Protein AF-A0A961JMU9-F1 (afdb_monomer)

Foldseek 3Di:
DDCVQKDWDFAPLVVVDDDPPDDPVSVCCSVPDDDDDQFWGWTWMARNNPDRDIDTDIDHD

Structure (mmCIF, N/CA/C/O backbone):
data_AF-A0A961JMU9-F1
#
_entry.id   AF-A0A961JMU9-F1
#
loop_
_atom_site.group_PDB
_atom_site.id
_atom_site.type_symbol
_atom_site.label_atom_id
_atom_site.label_alt_id
_atom_site.label_comp_id
_atom_site.label_asym_id
_atom_site.label_entity_id
_atom_site.label_seq_id
_atom_site.pdbx_PDB_ins_code
_atom_site.Cartn_x
_atom_site.Cartn_y
_atom_site.Cartn_z
_atom_site.occupancy
_atom_site.B_iso_or_equiv
_atom_site.auth_seq_id
_atom_site.auth_comp_id
_atom_site.auth_asym_id
_atom_site.auth_atom_id
_atom_site.pdbx_PDB_model_num
ATOM 1 N N . ARG A 1 1 ? -12.758 -2.157 15.004 1.00 85.50 1 ARG A N 1
ATOM 2 C CA . ARG A 1 1 ? -11.527 -2.890 15.384 1.00 85.50 1 ARG A CA 1
ATOM 3 C C . ARG A 1 1 ? -10.430 -1.8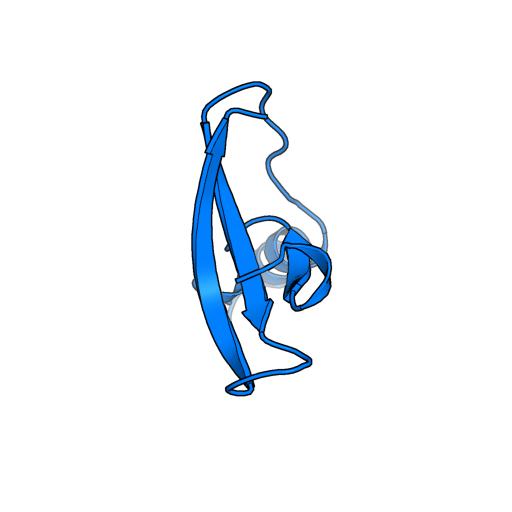57 15.569 1.00 85.50 1 ARG A C 1
ATOM 5 O O . ARG A 1 1 ? -10.536 -0.796 14.957 1.00 85.50 1 ARG A O 1
ATOM 12 N N . ASP A 1 2 ? -9.466 -2.101 16.443 1.00 93.75 2 ASP A N 1
ATOM 13 C CA . ASP A 1 2 ? -8.406 -1.130 16.721 1.00 93.75 2 ASP A CA 1
ATOM 14 C C . ASP A 1 2 ? -7.371 -1.114 15.583 1.00 93.75 2 ASP A C 1
ATOM 16 O O . ASP A 1 2 ? -7.075 -2.156 15.005 1.00 93.75 2 ASP A O 1
ATOM 20 N N . ARG A 1 3 ? -6.796 0.053 15.254 1.00 91.50 3 ARG A N 1
ATOM 21 C CA . ARG A 1 3 ? -5.765 0.181 14.203 1.00 91.50 3 ARG A CA 1
ATOM 22 C C . ARG A 1 3 ? -4.555 -0.722 14.454 1.00 91.50 3 ARG A C 1
ATOM 24 O O . ARG A 1 3 ? -3.940 -1.172 13.497 1.00 91.50 3 ARG A O 1
ATOM 31 N N . ARG A 1 4 ? -4.208 -0.970 15.719 1.00 95.94 4 ARG A N 1
ATOM 32 C CA . ARG A 1 4 ? -3.064 -1.803 16.123 1.00 95.94 4 ARG A CA 1
ATOM 33 C C . ARG A 1 4 ? -3.224 -3.270 15.730 1.00 95.94 4 ARG A C 1
ATOM 35 O O . ARG A 1 4 ? -2.235 -3.984 15.730 1.00 95.94 4 ARG A O 1
ATOM 42 N N . GLU A 1 5 ? -4.433 -3.700 15.370 1.00 96.94 5 GLU A N 1
ATOM 43 C CA . GLU A 1 5 ? -4.667 -5.035 14.813 1.00 96.94 5 GLU 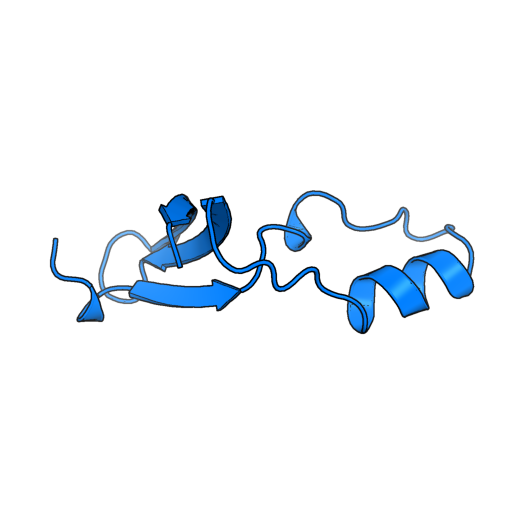A CA 1
ATOM 44 C C . GLU A 1 5 ? -4.180 -5.170 13.355 1.00 96.94 5 GLU A C 1
ATOM 46 O O . GLU A 1 5 ? -4.177 -6.273 12.806 1.00 96.94 5 GLU A O 1
ATOM 51 N N . PHE A 1 6 ? -3.817 -4.056 12.701 1.00 97.56 6 PHE A N 1
ATOM 52 C CA . PHE A 1 6 ? -3.522 -4.004 11.273 1.00 97.56 6 PHE A CA 1
ATOM 53 C C . PHE A 1 6 ? -2.097 -3.532 10.979 1.00 97.56 6 PHE A C 1
ATOM 55 O O . PHE A 1 6 ? -1.621 -2.535 11.526 1.00 97.56 6 PHE A O 1
ATOM 62 N N . TYR A 1 7 ? -1.466 -4.190 10.010 1.00 96.94 7 TYR A N 1
ATOM 63 C CA . TYR A 1 7 ? -0.168 -3.806 9.471 1.00 96.94 7 TYR A CA 1
ATOM 64 C C . T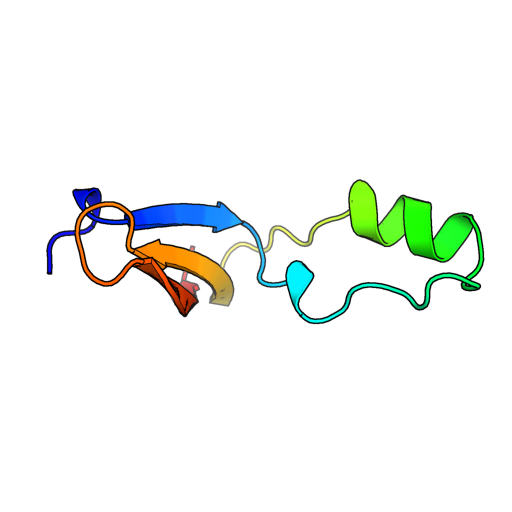YR A 1 7 ? -0.337 -2.971 8.195 1.00 96.94 7 TYR A C 1
ATOM 66 O O . TYR A 1 7 ? -1.043 -3.375 7.266 1.00 96.94 7 TYR A O 1
ATOM 74 N N . TYR A 1 8 ? 0.331 -1.819 8.132 1.00 94.56 8 TYR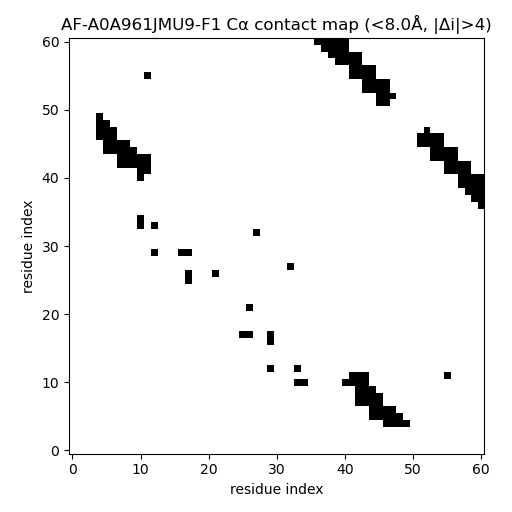 A N 1
ATOM 75 C CA . TYR A 1 8 ? 0.314 -0.923 6.974 1.00 94.56 8 TYR A CA 1
ATOM 76 C C . TYR A 1 8 ? 1.315 -1.371 5.905 1.00 94.56 8 TYR A C 1
ATOM 78 O O . TYR A 1 8 ? 2.488 -1.577 6.213 1.00 94.56 8 TYR A O 1
ATOM 86 N N . ARG A 1 9 ? 0.880 -1.503 4.646 1.00 94.00 9 ARG A N 1
ATOM 87 C CA . ARG A 1 9 ? 1.747 -1.924 3.528 1.00 94.00 9 ARG A CA 1
ATOM 88 C C . ARG A 1 9 ? 2.047 -0.831 2.502 1.00 94.00 9 ARG A C 1
ATOM 90 O O . ARG A 1 9 ? 2.857 -1.074 1.613 1.00 94.00 9 ARG A O 1
ATOM 97 N N . GLY A 1 10 ? 1.471 0.361 2.645 1.00 92.56 10 GLY A N 1
ATOM 98 C CA . GLY A 1 10 ? 1.624 1.446 1.672 1.00 92.56 10 GLY A CA 1
ATOM 99 C C . GLY A 1 10 ? 0.521 1.453 0.620 1.00 92.56 10 GLY A C 1
ATOM 100 O O . GLY A 1 10 ? -0.515 0.811 0.796 1.00 92.56 10 GLY A O 1
ATOM 101 N N . ALA A 1 11 ? 0.773 2.154 -0.486 1.00 92.44 11 ALA A N 1
ATOM 102 C CA . ALA A 1 11 ? -0.140 2.239 -1.620 1.00 92.44 11 ALA A CA 1
ATOM 103 C C . ALA A 1 11 ? -0.592 0.848 -2.100 1.00 92.44 11 ALA A C 1
ATOM 105 O O . ALA A 1 11 ? 0.188 -0.109 -2.117 1.00 92.44 11 ALA A O 1
ATOM 106 N N . ALA A 1 12 ? -1.842 0.737 -2.553 1.00 91.31 12 ALA A N 1
ATOM 107 C CA . ALA A 1 12 ? -2.437 -0.515 -3.030 1.00 91.31 12 ALA A CA 1
ATOM 108 C C . ALA A 1 12 ? -1.910 -1.007 -4.403 1.00 91.31 12 ALA A C 1
ATOM 110 O O . ALA A 1 12 ? -2.640 -1.650 -5.156 1.00 91.31 12 ALA A O 1
ATOM 111 N N . LEU A 1 13 ? -0.634 -0.749 -4.711 1.00 84.62 13 LEU A N 1
ATOM 112 C CA . LEU A 1 13 ? 0.045 -1.103 -5.964 1.00 84.62 13 LEU A CA 1
ATOM 113 C C . LEU A 1 13 ? 0.192 -2.609 -6.173 1.00 84.62 13 LEU A C 1
ATOM 115 O O . LEU A 1 13 ? 0.262 -3.057 -7.306 1.00 84.62 13 LEU A O 1
ATOM 119 N N . ALA A 1 14 ? 0.178 -3.418 -5.109 1.00 80.69 14 ALA A N 1
ATOM 120 C CA . ALA A 1 14 ? 0.262 -4.877 -5.239 1.00 80.69 14 ALA A CA 1
ATOM 121 C C . ALA A 1 14 ? -0.872 -5.484 -6.097 1.00 80.69 14 ALA A C 1
ATOM 123 O O . ALA A 1 14 ? -0.759 -6.620 -6.550 1.00 80.69 14 ALA A O 1
ATOM 124 N N . LEU A 1 15 ? -1.956 -4.733 -6.326 1.00 83.19 15 LEU A N 1
ATOM 125 C CA . LEU A 1 15 ? -3.059 -5.113 -7.211 1.00 83.19 15 LEU A CA 1
ATOM 126 C C . LEU A 1 15 ? -2.740 -4.937 -8.704 1.00 83.19 15 LEU A C 1
ATOM 128 O O . LEU A 1 15 ? -3.465 -5.468 -9.538 1.00 83.19 15 LEU A O 1
ATOM 132 N N . THR A 1 16 ? -1.682 -4.201 -9.043 1.00 89.25 16 THR A N 1
ATOM 133 C CA . THR A 1 16 ? -1.263 -3.880 -10.415 1.00 89.25 16 THR A CA 1
ATOM 134 C C . THR A 1 16 ? 0.125 -4.440 -10.709 1.00 89.25 16 THR A C 1
ATOM 136 O O . THR A 1 16 ? 0.937 -3.795 -11.367 1.00 89.25 16 THR A O 1
ATOM 139 N N . ARG A 1 17 ? 0.427 -5.628 -10.172 1.00 93.19 17 ARG A N 1
ATOM 140 C CA . ARG A 1 17 ? 1.689 -6.319 -10.441 1.00 93.19 17 ARG A CA 1
ATOM 141 C C . ARG A 1 17 ? 1.860 -6.533 -11.957 1.00 93.19 17 ARG A C 1
ATOM 143 O O . ARG A 1 17 ? 0.925 -7.054 -12.567 1.00 93.19 17 ARG A O 1
ATOM 150 N N . PRO A 1 18 ? 3.024 -6.189 -12.538 1.00 95.75 18 PRO A N 1
ATOM 151 C CA . PRO A 1 18 ? 3.313 -6.453 -13.940 1.00 95.75 18 PRO A CA 1
ATOM 152 C C . PRO A 1 18 ? 3.233 -7.941 -14.285 1.00 95.75 18 PRO A C 1
ATOM 154 O O . PRO A 1 18 ? 3.418 -8.812 -13.425 1.00 95.75 18 PRO A O 1
ATOM 157 N N . ASP A 1 19 ? 2.987 -8.215 -15.564 1.00 96.44 19 ASP A N 1
ATOM 158 C CA . ASP A 1 19 ? 3.117 -9.558 -16.121 1.00 96.44 19 ASP A CA 1
ATOM 159 C C . ASP A 1 19 ? 4.549 -10.093 -15.898 1.00 96.44 19 ASP A C 1
ATOM 161 O O . ASP A 1 19 ? 5.504 -9.310 -15.948 1.00 96.44 19 ASP A O 1
ATOM 165 N N . PRO A 1 20 ? 4.737 -11.401 -15.637 1.00 95.94 20 PRO A N 1
ATOM 166 C CA . PRO A 1 20 ? 6.065 -12.007 -15.536 1.00 95.94 20 PRO A CA 1
ATOM 167 C C . PRO A 1 20 ? 7.011 -11.667 -16.696 1.00 95.94 20 PRO A C 1
ATOM 169 O O . PRO A 1 20 ? 8.198 -11.469 -16.450 1.00 95.94 20 PRO A O 1
ATOM 172 N N . GLU A 1 21 ? 6.485 -11.531 -17.914 1.00 97.75 21 GLU A N 1
ATOM 173 C CA . GLU A 1 21 ? 7.243 -11.239 -19.135 1.00 97.75 21 GLU A CA 1
ATOM 174 C C . GLU A 1 21 ? 7.251 -9.739 -19.497 1.00 97.75 21 GLU A C 1
ATOM 176 O O . GLU A 1 21 ? 7.677 -9.359 -20.591 1.00 97.75 21 GLU A O 1
ATOM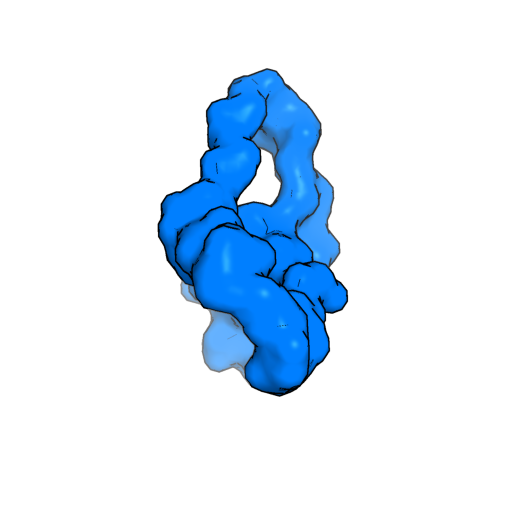 181 N N . ALA A 1 22 ? 6.764 -8.868 -18.604 1.00 97.38 22 ALA A N 1
ATOM 182 C CA . ALA A 1 22 ? 6.822 -7.420 -18.786 1.00 97.38 22 ALA A CA 1
ATOM 183 C C . ALA A 1 22 ? 8.269 -6.904 -18.855 1.00 97.38 22 ALA A C 1
ATOM 185 O O . ALA A 1 22 ? 9.228 -7.581 -18.472 1.00 97.38 22 ALA A O 1
ATOM 186 N N . SER A 1 23 ? 8.434 -5.672 -19.339 1.00 97.50 23 SER A N 1
ATOM 187 C CA . SER A 1 23 ? 9.764 -5.092 -19.506 1.00 97.50 23 SER A CA 1
ATOM 188 C C . SER A 1 23 ? 10.456 -4.858 -18.159 1.00 97.50 23 SER A C 1
ATOM 190 O O . SER A 1 23 ? 9.812 -4.691 -17.123 1.00 97.50 23 SER A O 1
ATOM 192 N N . GLY A 1 24 ? 11.791 -4.789 -18.173 1.00 96.94 24 GLY A N 1
ATOM 193 C CA . GLY A 1 24 ? 12.564 -4.459 -16.971 1.00 96.94 24 GLY A CA 1
ATOM 194 C C . GLY A 1 24 ? 12.162 -3.114 -16.357 1.00 96.94 24 GLY A C 1
ATOM 195 O O . GLY A 1 24 ? 12.069 -3.020 -15.139 1.00 96.94 24 GLY A O 1
ATOM 196 N N . GLY A 1 25 ? 11.836 -2.115 -17.187 1.00 97.56 25 GLY A N 1
ATOM 197 C CA . GLY A 1 25 ? 11.373 -0.806 -16.717 1.00 97.56 25 GLY A CA 1
ATOM 198 C C . GLY A 1 25 ? 10.050 -0.883 -15.951 1.00 97.56 25 GLY A C 1
ATOM 199 O O . GLY A 1 25 ? 9.932 -0.299 -14.879 1.00 97.56 25 GLY A O 1
ATOM 200 N N . ASP A 1 26 ? 9.090 -1.684 -16.428 1.00 95.88 26 ASP A N 1
ATOM 201 C CA . ASP A 1 26 ? 7.813 -1.881 -15.723 1.00 95.88 26 ASP A CA 1
ATOM 202 C C . ASP A 1 26 ? 8.027 -2.518 -14.340 1.00 95.88 26 ASP A C 1
ATOM 204 O O . ASP A 1 26 ? 7.362 -2.174 -13.359 1.00 95.88 26 ASP A O 1
ATOM 208 N N . TRP A 1 27 ? 8.978 -3.452 -14.249 1.00 96.25 27 TRP A N 1
ATOM 209 C CA . TRP A 1 27 ? 9.368 -4.074 -12.988 1.00 96.25 27 TRP A CA 1
ATOM 210 C C . TRP A 1 27 ? 10.097 -3.107 -12.053 1.00 96.25 27 TRP A C 1
ATOM 212 O O . TRP A 1 27 ? 9.808 -3.104 -10.854 1.00 96.25 27 TRP A O 1
ATOM 222 N N . GLU A 1 28 ? 11.011 -2.289 -12.573 1.00 96.75 28 GLU A N 1
ATOM 223 C CA . GLU A 1 28 ? 11.708 -1.253 -11.805 1.00 96.75 28 GLU A CA 1
ATOM 224 C C . GLU A 1 28 ? 10.708 -0.265 -11.193 1.00 96.75 28 GLU A C 1
ATOM 226 O O . GLU A 1 28 ? 10.722 -0.047 -9.975 1.00 96.75 28 GLU A O 1
ATOM 231 N N . ASP A 1 29 ? 9.778 0.244 -12.001 1.00 94.44 29 ASP A N 1
ATOM 232 C CA . ASP A 1 29 ? 8.732 1.161 -11.552 1.00 94.44 29 ASP A CA 1
ATOM 233 C C . ASP A 1 29 ? 7.846 0.512 -10.482 1.00 94.44 29 ASP A C 1
ATOM 235 O O . ASP A 1 29 ? 7.630 1.092 -9.415 1.00 94.44 29 ASP A O 1
ATOM 239 N N . TYR A 1 30 ? 7.393 -0.725 -10.706 1.00 94.19 30 TYR A N 1
ATOM 240 C CA . TYR A 1 30 ? 6.546 -1.450 -9.756 1.00 94.19 30 TYR A CA 1
ATOM 241 C C . TYR A 1 30 ? 7.223 -1.703 -8.399 1.00 94.19 30 TYR A C 1
ATOM 243 O O . TYR A 1 30 ? 6.579 -1.638 -7.345 1.00 94.19 30 TYR A O 1
ATOM 251 N N . VAL A 1 31 ? 8.519 -2.021 -8.395 1.00 93.38 31 VAL A N 1
ATOM 252 C CA . VAL A 1 31 ? 9.253 -2.324 -7.158 1.00 93.38 31 VAL A CA 1
ATOM 253 C C . VAL A 1 31 ? 9.596 -1.039 -6.397 1.00 93.38 31 VAL A C 1
ATOM 255 O O . VAL A 1 31 ? 9.457 -0.989 -5.162 1.00 93.38 31 VAL A O 1
ATOM 258 N N . HIS A 1 32 ? 10.023 0.005 -7.112 1.00 93.38 32 HIS A N 1
ATOM 259 C CA . HIS A 1 32 ? 10.679 1.165 -6.512 1.00 93.38 32 HIS A CA 1
ATOM 260 C C . HIS A 1 32 ? 9.788 2.402 -6.380 1.00 93.38 32 HIS A C 1
ATOM 262 O O . HIS A 1 32 ? 9.934 3.129 -5.394 1.00 93.38 32 HIS A O 1
ATOM 268 N N . LEU A 1 33 ? 8.850 2.640 -7.298 1.00 92.88 33 LEU A N 1
ATOM 269 C CA . LEU A 1 33 ? 8.057 3.869 -7.313 1.00 92.88 33 LEU A CA 1
ATOM 270 C C . LEU A 1 33 ? 6.728 3.715 -6.569 1.00 92.88 33 LEU A C 1
ATOM 272 O O . LEU A 1 33 ? 6.056 2.686 -6.624 1.00 92.88 33 LEU A O 1
ATOM 276 N N . ARG A 1 34 ? 6.352 4.767 -5.832 1.00 89.94 34 ARG A N 1
ATOM 277 C CA . ARG A 1 34 ? 5.059 4.897 -5.147 1.00 89.94 34 ARG A CA 1
ATOM 278 C C . ARG A 1 34 ? 4.630 6.356 -5.149 1.00 89.94 34 ARG A C 1
ATOM 280 O O . ARG A 1 34 ? 5.436 7.230 -4.838 1.00 89.94 34 ARG A O 1
ATOM 287 N N . GLU A 1 35 ? 3.359 6.608 -5.440 1.00 88.50 35 GLU A N 1
ATOM 288 C CA . GLU A 1 35 ? 2.770 7.925 -5.205 1.00 88.50 35 GLU A CA 1
ATOM 289 C C . GLU A 1 35 ? 2.682 8.204 -3.697 1.00 88.50 35 GLU A C 1
ATOM 291 O O . GLU A 1 35 ? 2.392 7.308 -2.902 1.00 88.50 35 GLU A O 1
ATOM 296 N N . ASN A 1 36 ? 2.931 9.455 -3.304 1.00 91.38 36 ASN A N 1
ATOM 297 C CA . ASN A 1 36 ? 2.821 9.915 -1.919 1.00 91.38 36 ASN A CA 1
ATOM 298 C C . ASN A 1 36 ? 2.151 11.301 -1.850 1.00 91.38 36 ASN A C 1
ATOM 300 O O . ASN A 1 36 ? 2.802 12.284 -1.481 1.00 91.38 36 ASN A O 1
ATOM 304 N N . PRO A 1 37 ? 0.887 11.426 -2.292 1.00 93.06 37 PRO A N 1
ATOM 305 C CA . PRO A 1 37 ? 0.189 12.699 -2.253 1.00 93.06 37 PRO A CA 1
ATOM 306 C C . PRO A 1 37 ? -0.255 13.027 -0.821 1.00 93.06 37 PRO A C 1
ATOM 308 O O . PRO A 1 37 ? -0.648 12.145 -0.063 1.00 93.06 37 PRO A O 1
ATOM 311 N N . ALA A 1 38 ? -0.255 14.314 -0.473 1.00 95.50 38 ALA A N 1
ATOM 312 C CA . ALA A 1 38 ? -1.043 14.804 0.656 1.00 95.50 38 ALA A CA 1
ATOM 313 C C . ALA A 1 38 ? -2.507 14.900 0.206 1.00 95.50 38 ALA A C 1
ATOM 315 O O . ALA A 1 38 ? -2.789 15.504 -0.834 1.00 95.50 38 ALA A O 1
ATOM 316 N N . GLY A 1 39 ? -3.436 14.301 0.949 1.00 96.56 39 GLY A N 1
ATOM 317 C CA . GLY A 1 39 ? -4.824 14.154 0.513 1.00 96.56 39 GLY A CA 1
ATOM 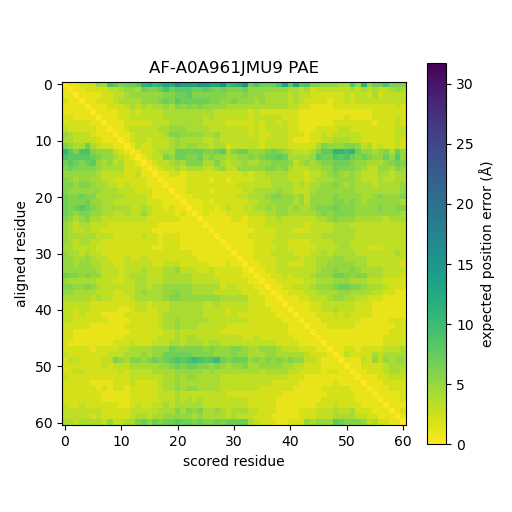318 C C . GLY A 1 39 ? -5.296 12.705 0.409 1.00 96.56 39 GLY A C 1
ATOM 319 O O . GLY A 1 39 ? -4.878 11.830 1.163 1.00 96.56 39 GLY A O 1
ATOM 320 N N . VAL A 1 40 ? -6.251 12.452 -0.492 1.00 97.06 40 VAL A N 1
ATOM 321 C CA . VAL A 1 40 ? -6.920 11.147 -0.577 1.00 97.06 40 VAL A CA 1
ATOM 322 C C . VAL A 1 40 ? -6.015 10.092 -1.217 1.00 97.06 40 VAL A C 1
ATOM 324 O O . VAL A 1 40 ? -5.593 10.247 -2.359 1.00 97.06 40 VAL A O 1
ATOM 327 N N . VAL A 1 41 ? -5.795 8.986 -0.507 1.00 95.88 41 VAL A N 1
ATOM 328 C CA . VAL A 1 41 ? -4.984 7.835 -0.932 1.00 95.88 41 VAL A CA 1
ATOM 329 C C . VAL A 1 41 ? -5.745 6.519 -0.790 1.00 95.88 41 VAL A C 1
ATOM 331 O O . VAL A 1 41 ? -6.697 6.410 -0.009 1.00 95.88 41 VAL A O 1
ATOM 334 N N . ARG A 1 42 ? -5.307 5.496 -1.536 1.00 95.62 42 ARG A N 1
ATOM 335 C CA . ARG A 1 42 ? -5.773 4.106 -1.415 1.00 95.62 42 ARG A CA 1
ATOM 336 C C . ARG A 1 42 ? -4.618 3.207 -1.000 1.00 95.62 42 ARG A C 1
ATOM 338 O O . ARG A 1 42 ? -3.739 2.897 -1.805 1.00 95.62 42 ARG A O 1
ATOM 345 N N . ASP A 1 43 ? -4.694 2.718 0.227 1.00 95.44 43 ASP A N 1
ATOM 346 C CA . ASP A 1 43 ? -3.628 1.937 0.838 1.00 95.44 43 ASP A CA 1
ATOM 347 C C . ASP A 1 43 ? -4.030 0.495 1.091 1.00 95.44 43 ASP A C 1
ATOM 349 O O . ASP A 1 43 ? -5.199 0.182 1.326 1.00 95.44 43 ASP A O 1
ATOM 353 N N . LEU A 1 44 ? -3.032 -0.377 1.115 1.00 95.75 44 LEU A N 1
ATOM 354 C CA . LEU A 1 44 ? -3.168 -1.777 1.457 1.00 95.75 44 LEU A CA 1
ATOM 355 C C . LEU A 1 44 ? -2.840 -2.005 2.940 1.00 95.75 44 LEU A C 1
ATOM 357 O O . LEU A 1 44 ? -1.795 -1.589 3.447 1.00 95.75 44 LEU A O 1
ATOM 361 N N . TRP A 1 45 ? -3.740 -2.698 3.631 1.00 96.62 45 TRP A N 1
ATOM 362 C CA . TRP A 1 45 ? -3.622 -3.057 5.042 1.00 96.62 45 TRP A CA 1
ATOM 363 C C . TRP A 1 45 ? -3.833 -4.561 5.216 1.00 96.62 45 TRP A C 1
ATOM 365 O O . TRP A 1 45 ? -4.652 -5.162 4.520 1.00 96.62 45 TRP A O 1
ATOM 375 N N . TYR A 1 46 ? -3.111 -5.166 6.155 1.00 97.38 46 TYR A N 1
ATOM 376 C CA . TYR A 1 46 ? -3.242 -6.583 6.499 1.00 97.38 46 TYR A CA 1
ATOM 377 C C . TYR A 1 46 ? -3.791 -6.735 7.918 1.00 97.38 46 TYR A C 1
ATOM 379 O O . TYR A 1 46 ? -3.241 -6.141 8.846 1.00 97.38 46 TYR A O 1
ATOM 387 N N . HIS A 1 47 ? -4.870 -7.505 8.100 1.00 97.69 47 HIS A N 1
ATOM 388 C CA . HIS A 1 47 ? -5.473 -7.749 9.420 1.00 97.69 47 HIS A CA 1
ATOM 389 C C . HIS A 1 47 ? -4.722 -8.854 10.169 1.00 97.69 47 HIS A C 1
ATOM 391 O O . HIS A 1 47 ? -5.165 -10.001 10.234 1.00 97.69 47 HIS A O 1
ATOM 397 N N . GLU A 1 48 ? -3.557 -8.491 10.699 1.00 97.06 48 GLU A N 1
ATOM 398 C CA . GLU A 1 48 ? -2.576 -9.405 11.283 1.00 97.06 48 GLU A CA 1
ATOM 399 C C . GLU A 1 48 ? -3.113 -10.165 12.497 1.00 97.06 48 GLU A C 1
ATOM 401 O O . GLU A 1 48 ? -3.042 -11.391 12.532 1.00 97.06 48 GLU A O 1
ATOM 406 N N . THR A 1 49 ? -3.705 -9.466 13.466 1.00 96.44 49 THR A N 1
ATOM 407 C CA . THR A 1 49 ? -4.186 -10.084 14.715 1.00 96.44 49 THR A CA 1
ATOM 408 C C . THR A 1 49 ? -5.669 -10.456 14.656 1.00 96.44 49 THR A C 1
ATOM 410 O O . THR A 1 49 ? -6.372 -10.396 15.667 1.00 96.44 49 THR A O 1
ATOM 413 N N . GLY A 1 50 ? -6.176 -10.773 13.465 1.00 95.38 50 GLY A N 1
ATOM 414 C CA . GLY A 1 50 ? -7.594 -11.024 13.235 1.00 95.38 50 GLY A CA 1
ATOM 415 C C . GLY A 1 50 ? -7.839 -12.050 12.142 1.00 95.38 50 GLY A C 1
ATOM 416 O O . GLY A 1 50 ? -7.481 -13.211 12.297 1.00 95.38 50 GLY A O 1
ATOM 417 N N . CYS A 1 51 ? -8.503 -11.649 11.057 1.00 96.62 51 CYS A N 1
ATOM 418 C CA . CYS A 1 51 ? -8.927 -12.588 10.014 1.00 96.62 51 CYS A CA 1
ATOM 419 C C . CYS A 1 51 ? -7.873 -12.862 8.932 1.00 96.62 51 CYS A C 1
ATOM 421 O O . CYS A 1 51 ? -8.178 -13.570 7.975 1.00 96.62 51 CYS A O 1
ATOM 423 N N . SER A 1 52 ? -6.669 -12.290 9.042 1.00 96.75 52 SER A N 1
ATOM 424 C CA . SER A 1 52 ? -5.594 -12.447 8.049 1.00 96.75 52 SER A CA 1
ATOM 425 C C . SER A 1 52 ? -5.995 -12.002 6.635 1.00 96.75 52 SER A C 1
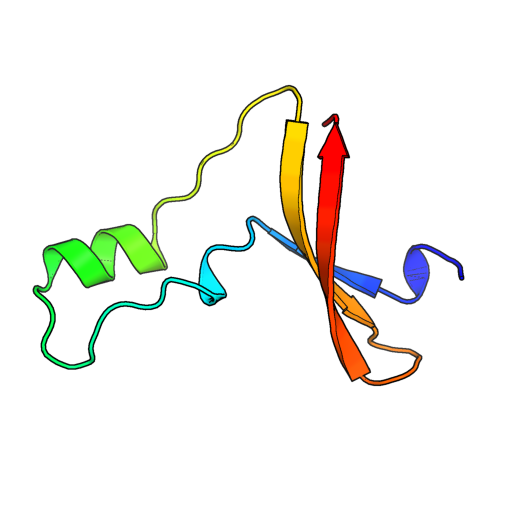ATOM 427 O O . SER A 1 52 ? -5.425 -12.445 5.640 1.00 96.75 52 SER A O 1
ATOM 429 N N . ALA A 1 53 ? -6.986 -11.115 6.528 1.00 96.50 53 ALA A N 1
ATOM 430 C CA . ALA A 1 53 ? -7.430 -10.575 5.255 1.00 96.50 53 ALA A CA 1
ATOM 431 C C . ALA A 1 53 ? -6.594 -9.363 4.832 1.00 96.50 53 ALA A C 1
ATOM 433 O O . ALA A 1 53 ? -6.098 -8.586 5.654 1.00 96.50 53 ALA A O 1
ATOM 434 N N . TRP A 1 54 ? -6.514 -9.184 3.518 1.00 96.12 54 TRP A N 1
ATOM 435 C CA . TRP A 1 54 ? -5.996 -7.988 2.872 1.00 96.12 54 TRP A CA 1
ATOM 436 C C . TRP A 1 54 ? -7.130 -7.007 2.587 1.00 96.12 54 TRP A C 1
ATOM 438 O O . TRP A 1 54 ? -8.201 -7.401 2.126 1.00 96.12 54 TRP A O 1
ATOM 448 N N . LEU A 1 55 ? -6.898 -5.726 2.865 1.00 95.62 55 LEU A N 1
ATOM 449 C CA . LEU A 1 55 ? -7.905 -4.672 2.790 1.00 95.62 55 LEU A CA 1
ATOM 450 C C . LEU A 1 55 ? -7.361 -3.477 2.014 1.00 95.62 55 LEU A C 1
ATOM 452 O O . LEU A 1 55 ? -6.261 -3.006 2.299 1.00 95.62 55 LEU A O 1
ATOM 456 N N . VAL A 1 56 ? -8.163 -2.946 1.091 1.00 96.81 56 VAL A N 1
ATOM 457 C CA . VAL A 1 56 ? -7.912 -1.631 0.491 1.00 96.81 56 VAL A CA 1
ATOM 458 C C . VAL A 1 56 ? -8.678 -0.586 1.289 1.00 96.81 56 VAL A C 1
ATOM 460 O O . VAL A 1 56 ? -9.903 -0.642 1.381 1.00 96.81 56 VAL A O 1
ATOM 463 N N . VAL A 1 57 ? -7.959 0.375 1.858 1.00 95.81 57 VAL A N 1
ATOM 464 C CA . VAL A 1 57 ? -8.511 1.433 2.706 1.00 95.81 57 VAL A CA 1
ATOM 465 C C . VAL A 1 57 ? -8.307 2.773 2.017 1.00 95.81 57 VAL A C 1
ATOM 467 O O . VAL A 1 57 ? -7.191 3.116 1.640 1.00 95.81 57 VAL A O 1
ATOM 470 N N . THR A 1 58 ? -9.383 3.547 1.880 1.00 96.94 58 THR A N 1
ATOM 471 C CA . THR A 1 58 ? -9.297 4.937 1.413 1.00 96.94 58 THR A CA 1
ATOM 472 C C . THR A 1 58 ?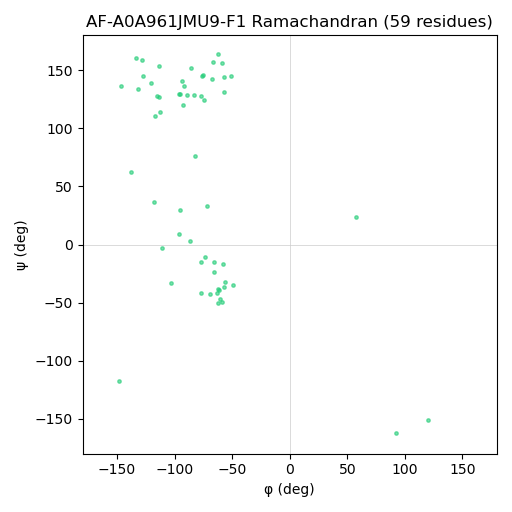 -9.090 5.853 2.615 1.00 96.94 58 THR A C 1
ATOM 474 O O . THR A 1 58 ? -9.828 5.752 3.597 1.00 96.94 58 THR A O 1
ATOM 477 N N . ARG A 1 59 ? -8.077 6.719 2.562 1.00 94.88 59 ARG A N 1
ATOM 478 C CA . ARG A 1 59 ? -7.684 7.624 3.655 1.00 94.88 59 ARG A CA 1
ATOM 479 C C . ARG A 1 59 ? -7.462 9.027 3.115 1.00 94.88 59 ARG A C 1
ATOM 481 O O . ARG A 1 59 ? -7.203 9.164 1.933 1.00 94.88 59 ARG A O 1
ATOM 488 N N . ASN A 1 60 ? -7.500 10.033 3.979 1.00 95.88 60 ASN A N 1
ATOM 489 C CA . ASN A 1 60 ? -6.970 11.363 3.685 1.00 95.88 60 ASN A CA 1
ATOM 490 C C . ASN A 1 60 ? -5.744 11.579 4.593 1.00 95.88 60 ASN A C 1
ATOM 492 O O . ASN A 1 60 ? -5.907 11.515 5.816 1.00 95.88 60 ASN A O 1
ATOM 496 N N . THR A 1 61 ? -4.546 11.673 4.007 1.00 92.81 61 THR A N 1
ATOM 497 C CA . THR A 1 61 ? -3.241 11.754 4.694 1.00 92.81 61 THR A CA 1
ATOM 498 C C . THR A 1 61 ? -2.715 13.170 4.793 1.00 92.81 61 THR A C 1
ATOM 500 O O . THR A 1 61 ? -2.770 13.878 3.760 1.00 92.81 61 THR A O 1
#

Secondary structure (DSSP, 8-state):
--GGG-EEEEEGGGGGPPPTTS-HHHHHHHHH-----SSEEEEEEE-TTTT--EEEEEEE-

Solvent-accessible surface area (backbone atoms only — not comparable to full-atom values): 3900 Å² total; per-residue (Å²): 133,68,72,88,39,44,48,82,69,48,64,50,56,82,80,68,64,73,61,93,86,52,55,72,66,58,50,50,45,66,76,72,58,75,89,82,73,81,36,82,46,55,28,28,35,34,29,69,78,65,82,67,45,80,42,83,44,79,46,75,88

pLDDT: mean 94.37, std 3.62, range [80.69, 97.75]

Radius of gyration: 13.68 Å; Cα contacts (8 Å, |Δi|>4): 81; chains: 1; bounding box: 24×27×36 Å

Nearest PDB structures (foldseek):
  3ad7-assemb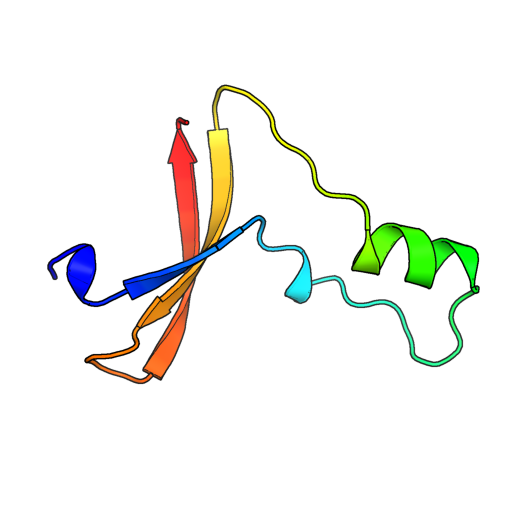ly1_D  TM=8.540E-01  e=7.763E-04  Corynebacterium sp. U-96
  2gah-assembly1_D  TM=8.614E-01  e=1.230E-03  Stenotrophomonas maltophilia
  5a0d-assembly3_C  TM=3.796E-01  e=3.063E+00  Clostridium perfringens B
  5a0d-assembly4_D  TM=3.565E-01  e=2.868E+00  Clostridium perfringens B
  7cyc-assembly1_A  TM=2.292E-01  e=5.182E+00  Human coronavirus 229E

Sequence (61 aa):
RDRREFYYRGAALALTRPDPEASGGDWEDYVHLRENPAGVVRDLWYHETGCSAWLVVTRNT

Mean predicted aligned error: 3.13 Å